Protein AF-A0A498F585-F1 (afdb_monomer_lite)

pLDDT: mean 81.09, std 13.29, range [51.69, 93.62]

Structure (mmCIF, N/CA/C/O backbone):
data_AF-A0A498F585-F1
#
_entry.id   AF-A0A498F585-F1
#
loop_
_atom_site.group_PDB
_atom_site.id
_atom_site.type_symbol
_atom_site.label_atom_id
_atom_site.label_alt_id
_atom_site.label_comp_id
_atom_site.label_asym_id
_atom_site.label_entity_id
_atom_site.label_seq_id
_atom_site.pdbx_PDB_ins_code
_atom_site.Cartn_x
_atom_site.Cartn_y
_atom_site.Cartn_z
_atom_site.occupancy
_atom_site.B_iso_or_equiv
_atom_site.auth_seq_id
_atom_site.auth_comp_id
_atom_site.auth_asym_id
_atom_site.auth_atom_id
_atom_site.pdbx_PDB_model_num
ATOM 1 N N . HIS A 1 1 ? 8.033 10.258 -25.615 1.00 53.44 1 HIS A N 1
ATOM 2 C CA . HIS A 1 1 ? 8.154 8.825 -25.954 1.00 53.44 1 HIS A CA 1
ATOM 3 C C . HIS A 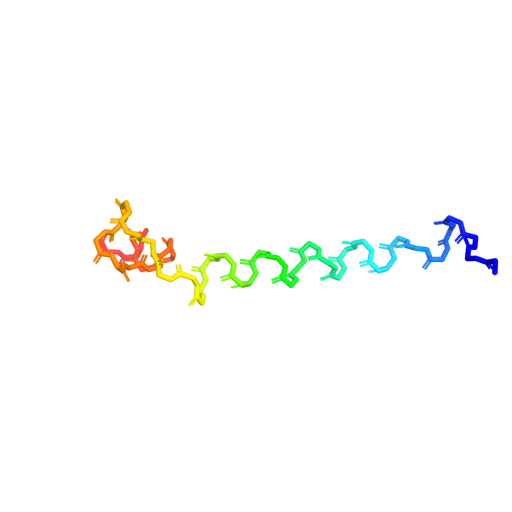1 1 ? 8.786 8.137 -24.747 1.00 53.44 1 HIS A C 1
ATOM 5 O O . HIS A 1 1 ? 9.987 8.254 -24.565 1.00 53.44 1 HIS A O 1
ATOM 11 N N . ASN A 1 2 ? 7.987 7.531 -23.863 1.00 51.69 2 ASN A N 1
ATOM 12 C CA . ASN A 1 2 ? 8.516 6.778 -22.721 1.00 51.69 2 ASN A CA 1
ATOM 13 C C . ASN A 1 2 ? 8.639 5.316 -23.150 1.00 51.69 2 ASN A C 1
ATOM 15 O O . ASN A 1 2 ? 7.633 4.641 -23.350 1.00 51.69 2 ASN A O 1
ATOM 19 N N . SER A 1 3 ? 9.873 4.871 -23.383 1.00 61.06 3 SER A N 1
ATOM 20 C CA . SER A 1 3 ? 10.184 3.470 -23.667 1.00 61.06 3 SER A CA 1
ATOM 21 C C . SER A 1 3 ? 9.784 2.609 -22.466 1.00 61.06 3 SER A C 1
ATOM 23 O O . SER A 1 3 ? 10.130 2.931 -21.328 1.00 61.06 3 SER A O 1
ATOM 25 N N . TRP A 1 4 ? 9.068 1.513 -22.722 1.00 56.31 4 TRP A N 1
ATOM 26 C CA . TRP A 1 4 ? 8.568 0.550 -21.729 1.00 56.31 4 TRP A CA 1
ATOM 27 C C . TRP A 1 4 ? 9.629 0.088 -20.714 1.00 56.31 4 TRP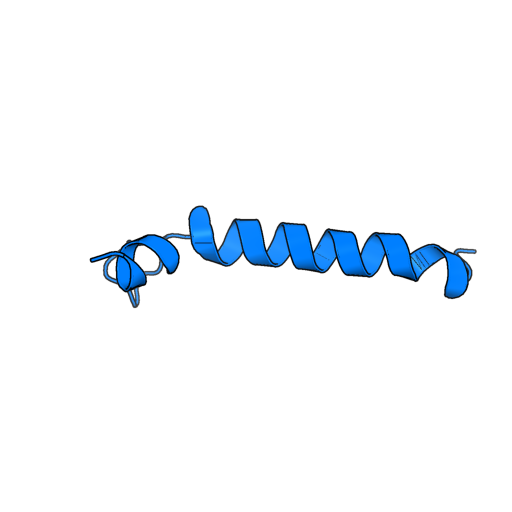 A C 1
ATOM 29 O O . TRP A 1 4 ? 9.314 -0.165 -19.555 1.00 56.31 4 TRP A O 1
ATOM 39 N N . VAL A 1 5 ? 10.903 0.052 -21.114 1.00 56.06 5 VAL A N 1
ATOM 40 C CA . VAL A 1 5 ? 12.023 -0.391 -20.267 1.00 56.06 5 VAL A CA 1
ATOM 41 C C . VAL A 1 5 ? 12.338 0.610 -19.139 1.00 56.06 5 VAL A C 1
ATOM 43 O O . VAL A 1 5 ? 12.777 0.206 -18.067 1.00 56.06 5 VAL A O 1
ATOM 46 N N . GLY A 1 6 ? 12.036 1.903 -19.321 1.00 53.62 6 GLY A N 1
ATOM 47 C CA . GLY A 1 6 ? 12.169 2.937 -18.281 1.00 53.62 6 GLY A CA 1
ATOM 48 C C . GLY A 1 6 ? 10.968 3.036 -17.328 1.00 53.62 6 GLY A C 1
ATOM 49 O O . GLY A 1 6 ? 11.050 3.710 -16.306 1.00 53.62 6 GLY A O 1
ATOM 50 N N . SER A 1 7 ? 9.857 2.355 -17.636 1.00 59.03 7 SER A N 1
ATOM 51 C CA . SER A 1 7 ? 8.609 2.400 -16.859 1.00 59.03 7 SER A CA 1
ATOM 52 C C . SER A 1 7 ? 8.587 1.415 -15.686 1.00 59.03 7 SER A C 1
ATOM 54 O O . SER A 1 7 ? 7.775 1.566 -14.778 1.00 59.03 7 SER A O 1
ATOM 56 N N . HIS A 1 8 ? 9.488 0.428 -15.650 1.00 60.34 8 HIS A N 1
ATOM 57 C CA . HIS A 1 8 ? 9.487 -0.613 -14.615 1.00 60.34 8 HIS A CA 1
ATOM 58 C C . HIS A 1 8 ? 9.720 -0.056 -13.199 1.00 60.34 8 HIS A C 1
ATOM 60 O O . HIS A 1 8 ? 9.063 -0.489 -12.250 1.00 60.34 8 HIS A O 1
ATOM 66 N N . GLY A 1 9 ? 10.586 0.957 -13.064 1.00 65.38 9 GLY A N 1
ATOM 67 C CA . GLY A 1 9 ? 10.752 1.701 -11.811 1.00 65.38 9 GLY A CA 1
ATOM 68 C C . GLY A 1 9 ? 9.465 2.423 -11.403 1.00 65.38 9 GLY A C 1
ATOM 69 O O . GLY A 1 9 ? 9.024 2.303 -10.263 1.00 65.38 9 GLY A O 1
ATOM 70 N N . SER A 1 10 ? 8.799 3.067 -12.364 1.00 78.50 10 SER A N 1
ATOM 71 C CA . SER A 1 10 ? 7.544 3.795 -12.147 1.00 78.50 10 SER A CA 1
ATOM 72 C C . SER A 1 10 ? 6.368 2.881 -11.787 1.00 78.50 10 SER A C 1
ATOM 74 O O . SER A 1 10 ? 5.549 3.252 -10.954 1.00 78.50 10 SER A O 1
ATOM 76 N N . VAL A 1 11 ? 6.284 1.675 -12.359 1.00 82.75 11 VAL A N 1
ATOM 77 C CA . VAL A 1 11 ? 5.232 0.698 -12.023 1.00 82.75 11 VAL A CA 1
ATOM 78 C C . VAL A 1 11 ? 5.422 0.173 -10.601 1.00 82.75 11 VAL A C 1
ATOM 80 O O . VAL A 1 11 ? 4.461 0.116 -9.835 1.00 82.75 11 VAL A O 1
ATOM 83 N N . ARG A 1 12 ? 6.659 -0.157 -10.206 1.00 87.88 12 ARG A N 1
ATOM 84 C CA . ARG A 1 12 ? 6.954 -0.570 -8.825 1.00 87.88 12 ARG A CA 1
ATOM 85 C C . ARG A 1 12 ? 6.594 0.528 -7.828 1.00 87.88 12 ARG A C 1
ATOM 87 O O . ARG A 1 12 ? 6.001 0.243 -6.791 1.00 87.88 12 ARG A O 1
ATOM 94 N N . GLU A 1 13 ? 6.942 1.769 -8.140 1.00 88.94 13 GLU A N 1
ATOM 95 C CA . GLU A 1 13 ? 6.646 2.912 -7.279 1.00 88.94 13 GLU A CA 1
ATOM 96 C C . GLU A 1 13 ? 5.140 3.173 -7.169 1.00 88.94 13 GLU A C 1
ATOM 98 O O . GLU A 1 13 ? 4.641 3.416 -6.072 1.00 88.94 13 GLU A O 1
ATOM 103 N N . LEU A 1 14 ? 4.398 3.008 -8.268 1.00 89.25 14 LEU A N 1
ATOM 104 C CA . LEU A 1 14 ? 2.937 3.069 -8.274 1.00 89.25 14 LEU A CA 1
ATOM 105 C C . LEU A 1 14 ? 2.323 2.004 -7.352 1.00 89.25 14 LEU A C 1
ATOM 107 O O . LEU A 1 14 ? 1.428 2.315 -6.571 1.00 89.25 14 LEU A O 1
ATOM 111 N N . PHE A 1 15 ? 2.817 0.762 -7.397 1.00 92.25 15 PHE A N 1
ATOM 112 C CA . PHE A 1 15 ? 2.331 -0.306 -6.516 1.00 92.25 15 PHE A CA 1
ATOM 113 C C . PHE A 1 15 ? 2.630 -0.034 -5.043 1.00 92.25 15 PHE A C 1
ATOM 115 O O . PHE A 1 15 ? 1.782 -0.304 -4.193 1.00 92.25 15 PHE A O 1
ATOM 122 N N . ILE A 1 16 ? 3.804 0.521 -4.732 1.00 93.62 16 ILE A N 1
ATOM 123 C CA . ILE A 1 16 ? 4.154 0.904 -3.359 1.00 93.62 16 ILE A CA 1
ATOM 124 C C . ILE A 1 16 ? 3.219 2.010 -2.870 1.00 93.62 16 ILE A C 1
ATOM 126 O O . ILE A 1 16 ? 2.621 1.866 -1.805 1.00 93.62 16 ILE A O 1
ATOM 130 N N . GLN A 1 17 ? 3.032 3.068 -3.662 1.00 92.50 17 GLN A N 1
ATOM 131 C CA . GLN A 1 17 ? 2.132 4.171 -3.318 1.00 92.50 17 GLN A CA 1
ATOM 132 C C . GLN A 1 17 ? 0.688 3.687 -3.153 1.00 92.50 17 GLN A C 1
ATOM 134 O O . GLN A 1 17 ? 0.017 4.041 -2.184 1.00 92.50 17 GLN A O 1
ATOM 139 N N . PHE A 1 18 ? 0.227 2.813 -4.050 1.00 91.56 18 PHE A N 1
ATOM 140 C CA . PHE A 1 18 ? -1.096 2.207 -3.965 1.00 91.56 18 PHE A CA 1
ATOM 141 C C . PHE A 1 18 ? -1.266 1.380 -2.685 1.00 91.56 18 PHE A C 1
ATOM 143 O O . PHE A 1 18 ? -2.243 1.565 -1.957 1.00 91.56 18 PHE A O 1
ATOM 150 N N . ALA A 1 19 ? -0.309 0.501 -2.378 1.00 92.81 19 ALA A N 1
ATOM 151 C CA . ALA A 1 19 ? -0.357 -0.336 -1.184 1.00 92.81 19 ALA A CA 1
ATOM 152 C C . ALA A 1 19 ? -0.314 0.505 0.100 1.00 92.81 19 ALA A C 1
ATOM 154 O O . ALA A 1 19 ? -1.049 0.218 1.044 1.00 92.81 19 ALA A O 1
ATOM 155 N N . GLN A 1 20 ? 0.505 1.559 0.139 1.00 93.56 20 GLN A N 1
ATOM 156 C CA . GLN A 1 20 ? 0.563 2.478 1.275 1.00 93.56 20 GLN A CA 1
ATOM 157 C C . GLN A 1 20 ? -0.762 3.219 1.470 1.00 93.56 20 GLN A C 1
ATOM 159 O O . GLN A 1 20 ? -1.304 3.242 2.575 1.00 93.56 20 GLN A O 1
ATOM 164 N N . TYR A 1 21 ? -1.320 3.773 0.396 1.00 92.25 21 TYR A N 1
ATOM 165 C CA . TYR A 1 21 ? -2.590 4.487 0.453 1.00 92.25 21 TYR A CA 1
ATOM 166 C C . TYR A 1 21 ? -3.736 3.580 0.923 1.00 92.25 21 TYR A C 1
ATOM 168 O O . TYR A 1 21 ? -4.454 3.910 1.870 1.00 92.25 21 TYR A O 1
ATOM 176 N N . TYR A 1 22 ? -3.878 2.408 0.302 1.00 90.12 22 TYR A N 1
ATOM 177 C CA . TYR A 1 22 ? -4.988 1.502 0.582 1.00 90.12 22 TYR A CA 1
ATOM 178 C C . TYR A 1 22 ? -4.923 0.917 1.995 1.00 90.12 22 TYR A C 1
ATOM 180 O O . TYR A 1 22 ? -5.939 0.854 2.681 1.00 90.12 22 TYR A O 1
ATOM 188 N N . ASN A 1 23 ? -3.734 0.503 2.442 1.00 91.88 23 ASN A N 1
ATOM 189 C CA . ASN A 1 23 ? -3.602 -0.218 3.706 1.00 91.88 23 ASN A CA 1
ATOM 190 C C . ASN A 1 23 ? -3.589 0.693 4.938 1.00 91.88 23 ASN A C 1
ATOM 192 O O . ASN A 1 23 ? -3.967 0.218 6.008 1.00 91.88 23 ASN A O 1
ATOM 196 N N . PHE A 1 24 ? -3.172 1.960 4.801 1.00 91.38 24 PHE A N 1
ATOM 197 C CA . PHE A 1 24 ? -2.914 2.844 5.949 1.00 91.38 24 PHE A CA 1
ATOM 198 C C . PHE A 1 24 ? -3.704 4.151 5.958 1.00 91.38 24 PHE A C 1
ATOM 200 O O . PHE A 1 24 ? -3.856 4.744 7.019 1.00 91.38 24 PHE A O 1
ATOM 207 N N . GLN A 1 25 ? -4.158 4.649 4.807 1.00 87.38 25 GLN A N 1
ATOM 208 C CA . GLN A 1 25 ? -4.749 5.994 4.728 1.00 87.38 25 GLN A CA 1
ATOM 209 C C . GLN A 1 25 ? -6.224 5.978 4.358 1.00 87.38 25 GLN A C 1
ATOM 211 O O . GLN A 1 25 ? -6.918 6.968 4.577 1.00 87.38 25 GLN A O 1
ATOM 216 N N . ARG A 1 26 ? -6.713 4.873 3.788 1.00 85.56 26 ARG A N 1
ATOM 217 C CA . ARG A 1 26 ? -8.100 4.753 3.363 1.00 85.56 26 ARG A CA 1
ATOM 218 C C . ARG A 1 26 ? -8.941 4.085 4.458 1.00 85.56 26 ARG A C 1
ATOM 220 O O . ARG A 1 26 ? -8.917 2.860 4.582 1.00 85.56 26 ARG A O 1
ATOM 227 N N . PRO A 1 27 ? -9.722 4.848 5.240 1.00 79.00 27 PRO A N 1
ATOM 228 C CA . PRO A 1 27 ? -10.728 4.269 6.117 1.00 79.00 27 PRO A CA 1
ATOM 229 C C . PRO A 1 27 ? -11.811 3.598 5.271 1.00 79.00 27 PRO A C 1
ATOM 231 O O . PRO A 1 27 ? -12.335 4.175 4.312 1.00 79.00 27 PRO A O 1
ATOM 234 N N . HIS A 1 28 ? -12.136 2.348 5.589 1.00 82.25 28 HIS A N 1
ATOM 235 C CA . HIS A 1 28 ? -13.113 1.576 4.827 1.00 82.25 28 HIS A CA 1
ATOM 236 C C . HIS A 1 28 ? -14.427 1.485 5.591 1.00 82.25 28 HIS A C 1
ATOM 238 O O . HIS A 1 28 ? -14.466 0.994 6.715 1.00 82.25 28 HIS A O 1
ATOM 244 N N . GLN A 1 29 ? -15.534 1.876 4.955 1.00 82.62 29 GLN A N 1
ATOM 245 C CA . GLN A 1 29 ? -16.873 1.729 5.542 1.00 82.62 29 GLN A CA 1
ATOM 246 C C . GLN A 1 29 ? -17.183 0.261 5.881 1.00 82.62 29 GLN A C 1
ATOM 248 O O . GLN A 1 29 ? -17.705 -0.026 6.951 1.00 82.62 29 GLN A O 1
ATOM 253 N N . ALA A 1 30 ? -16.749 -0.675 5.028 1.00 83.19 30 ALA A N 1
ATOM 254 C CA . ALA A 1 30 ? -16.843 -2.114 5.284 1.00 83.19 30 ALA A CA 1
ATOM 255 C C . ALA A 1 30 ? -16.009 -2.587 6.494 1.00 83.19 30 ALA A C 1
ATOM 257 O O . ALA A 1 30 ? -16.289 -3.637 7.062 1.00 83.19 30 ALA A O 1
ATOM 258 N N . LEU A 1 31 ? -14.995 -1.818 6.905 1.00 85.62 31 LEU A N 1
ATOM 259 C CA . LEU A 1 31 ? -14.160 -2.084 8.080 1.00 85.62 31 LEU A CA 1
ATOM 260 C C . LEU A 1 31 ? -14.537 -1.181 9.266 1.00 85.62 31 LEU A C 1
ATOM 262 O O . LEU A 1 31 ? -13.709 -0.932 10.140 1.00 85.62 31 LEU A O 1
ATOM 266 N N . ASN A 1 32 ? -15.775 -0.676 9.305 1.00 87.06 32 ASN A N 1
ATOM 267 C CA . ASN A 1 32 ? -16.255 0.234 10.348 1.00 87.06 32 ASN A CA 1
ATOM 268 C C . ASN A 1 32 ? -15.402 1.513 10.473 1.00 87.06 32 ASN A C 1
ATOM 270 O O . ASN A 1 32 ? -15.082 1.967 11.570 1.00 87.06 32 ASN A O 1
ATOM 274 N N . GLY A 1 33 ? -14.965 2.054 9.333 1.00 87.19 33 GLY A N 1
ATOM 275 C CA . GLY A 1 33 ? -14.129 3.253 9.264 1.00 87.19 33 GLY A CA 1
ATOM 276 C C . GLY A 1 33 ? -12.652 3.024 9.587 1.00 87.19 33 GLY A C 1
ATOM 277 O O . GLY A 1 33 ? -11.886 3.978 9.535 1.00 87.19 33 GLY A O 1
ATOM 278 N N . ARG A 1 34 ? -12.228 1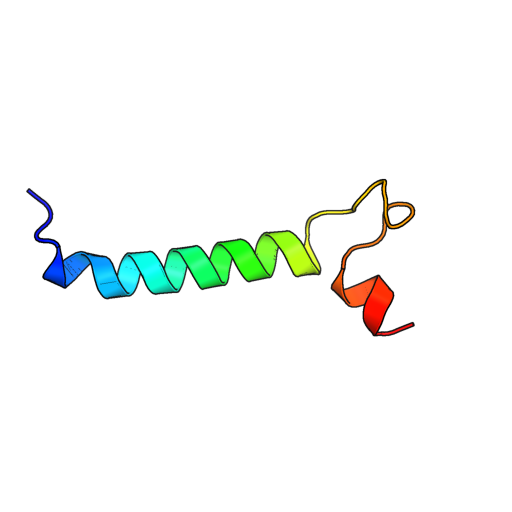.7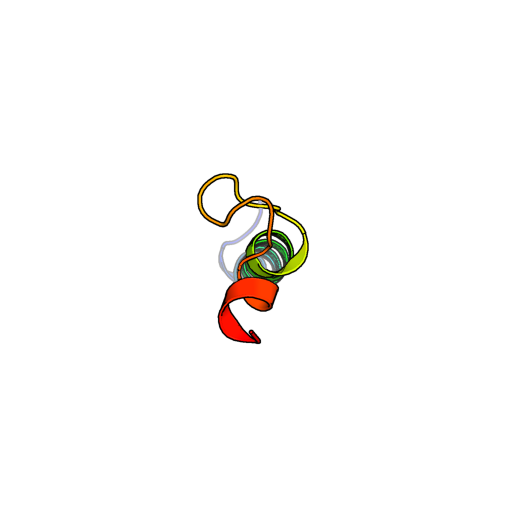91 9.881 1.00 87.19 34 ARG A N 1
ATOM 279 C CA . ARG A 1 34 ? -10.816 1.457 10.109 1.00 87.19 34 ARG A CA 1
ATOM 280 C C . ARG A 1 34 ? -10.095 1.178 8.798 1.00 87.19 34 ARG A C 1
ATOM 282 O O . ARG A 1 34 ? -10.708 0.819 7.786 1.00 87.19 34 ARG A O 1
ATOM 289 N N . THR A 1 35 ? -8.785 1.335 8.821 1.00 92.06 35 THR A N 1
ATOM 290 C CA . THR A 1 35 ? -7.910 0.931 7.723 1.00 92.06 35 THR A CA 1
ATOM 291 C C . THR A 1 35 ? -7.672 -0.584 7.758 1.00 92.06 35 THR A C 1
ATOM 293 O O . THR A 1 35 ? -7.846 -1.226 8.803 1.00 92.06 35 THR A O 1
ATOM 296 N N . PRO A 1 36 ? -7.284 -1.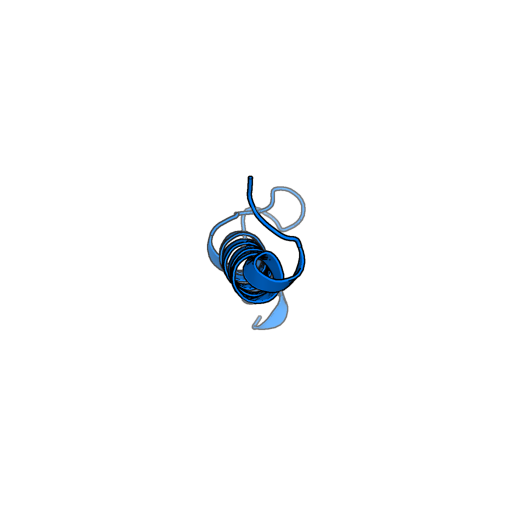199 6.626 1.00 90.81 36 PRO A N 1
ATOM 297 C CA . PRO A 1 36 ? -6.958 -2.621 6.585 1.00 90.81 36 PRO A CA 1
ATOM 298 C C . PRO A 1 36 ? -5.917 -3.046 7.624 1.00 90.81 36 PRO A C 1
ATOM 300 O O . PRO A 1 36 ? -6.105 -4.077 8.269 1.00 90.81 36 PRO A O 1
ATOM 303 N N . VAL A 1 37 ? -4.859 -2.253 7.834 1.00 91.31 37 VAL A N 1
ATOM 304 C CA . VAL A 1 37 ? -3.814 -2.601 8.809 1.00 91.31 37 VAL A CA 1
ATOM 305 C C . VAL A 1 37 ? -4.359 -2.624 10.237 1.00 91.31 37 VAL A C 1
ATOM 307 O O . VAL A 1 37 ? -4.134 -3.586 10.967 1.00 91.31 37 VAL A O 1
ATOM 310 N N . GLU A 1 38 ? -5.180 -1.640 10.610 1.00 88.25 38 GLU A N 1
ATOM 311 C CA . GLU A 1 38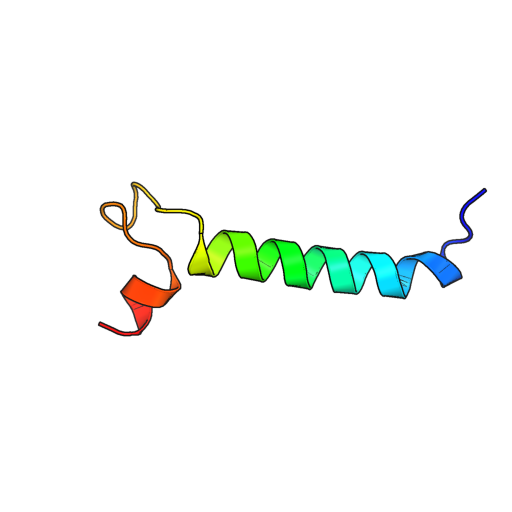 ? -5.813 -1.595 11.930 1.00 88.25 38 GLU A CA 1
ATOM 312 C C . GLU A 1 38 ? -6.728 -2.798 12.158 1.00 88.25 38 GLU A C 1
ATOM 314 O O . GLU A 1 38 ? -6.876 -3.251 13.289 1.00 88.25 38 GLU A O 1
ATOM 319 N N . LYS A 1 39 ? -7.349 -3.341 11.106 1.00 88.19 39 LYS A N 1
ATOM 320 C CA . LYS A 1 39 ? -8.199 -4.525 11.242 1.00 88.19 39 LYS A CA 1
ATOM 321 C C . LYS A 1 39 ? -7.403 -5.807 11.500 1.00 88.19 39 LYS A C 1
ATOM 323 O O . LYS A 1 39 ? -7.925 -6.680 12.181 1.00 88.19 39 LYS A O 1
ATOM 328 N N . VAL A 1 40 ? -6.194 -5.924 10.954 1.00 87.06 40 VAL A N 1
ATOM 329 C CA . VAL A 1 40 ? -5.347 -7.126 11.075 1.00 87.06 40 VAL A CA 1
ATOM 330 C C . VAL A 1 40 ? -4.532 -7.128 12.372 1.00 87.06 40 VAL A C 1
ATOM 332 O O . VAL A 1 40 ? -4.205 -8.193 12.882 1.00 87.06 40 VAL A O 1
ATOM 335 N N . THR A 1 41 ? -4.200 -5.953 12.910 1.00 85.19 41 THR A N 1
ATOM 336 C CA . THR A 1 41 ? -3.406 -5.808 14.146 1.00 85.19 41 THR A CA 1
ATOM 337 C C . THR A 1 41 ? -4.254 -5.817 15.432 1.00 85.19 41 THR A C 1
ATOM 339 O O . THR A 1 41 ? -3.693 -5.736 16.521 1.00 85.19 41 THR A O 1
ATOM 342 N N . ASN A 1 42 ? -5.586 -5.915 15.325 1.00 69.69 42 ASN A N 1
ATOM 343 C CA . ASN A 1 42 ? -6.519 -6.031 16.459 1.00 69.69 42 ASN A CA 1
ATOM 344 C C . ASN A 1 42 ? -6.932 -7.479 16.736 1.00 69.69 42 ASN A C 1
ATOM 346 O O . ASN A 1 42 ? -7.126 -8.228 15.754 1.00 69.69 42 ASN A O 1
#

Sequence (42 aa):
HNSWVGSHGSVRELFIQFAQYYNFQRPHQALNGRTPVEKVTN

Foldseek 3Di:
DDDPVNCPVVVVVVVVVVCCCQQQPAQDVVQVRDGNVVSVVD

Radius of gyration: 14.81 Å; chains: 1; bounding box: 29×16×42 Å

Secondary structure (DSSP, 8-state):
---GGGHHHHHHHHHHHHHHIIIII---GGGTT--HHHHH--